Protein AF-A0A8J7MF08-F1 (afdb_monomer_lite)

Structure (mmCIF, N/CA/C/O backbone):
data_AF-A0A8J7MF08-F1
#
_entry.id   AF-A0A8J7MF08-F1
#
loop_
_atom_site.group_PDB
_atom_site.id
_atom_site.type_symbol
_atom_site.label_atom_id
_atom_site.label_alt_id
_atom_site.label_comp_id
_at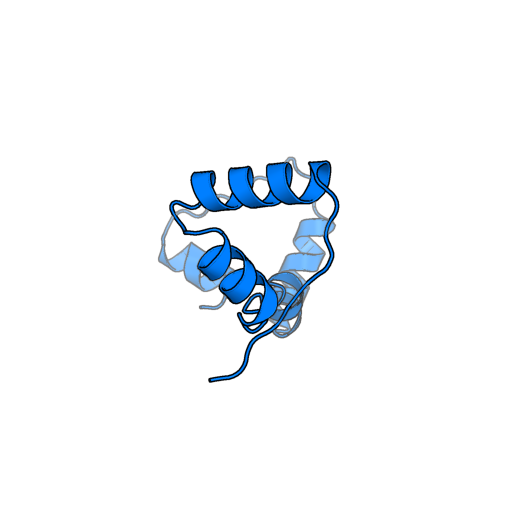om_site.label_asym_id
_atom_site.label_entity_id
_atom_site.label_seq_id
_atom_site.pdbx_PDB_ins_code
_atom_site.Cartn_x
_atom_site.Cartn_y
_atom_site.Cartn_z
_atom_site.occupancy
_atom_site.B_iso_or_equiv
_atom_site.auth_seq_id
_atom_site.auth_comp_id
_atom_site.auth_asym_id
_atom_site.auth_atom_id
_atom_site.pdbx_PDB_model_num
ATOM 1 N N . MET A 1 1 ? 19.149 -22.095 -6.996 1.00 55.34 1 MET A N 1
ATOM 2 C CA . MET A 1 1 ? 18.585 -20.730 -7.079 1.00 55.34 1 MET A CA 1
ATOM 3 C C . MET A 1 1 ? 17.445 -20.753 -8.077 1.00 55.34 1 MET A C 1
ATOM 5 O O . MET A 1 1 ? 17.686 -21.183 -9.199 1.00 55.34 1 MET A O 1
ATOM 9 N N . SER A 1 2 ? 16.224 -20.379 -7.683 1.00 81.69 2 SER A N 1
ATOM 10 C CA . SER A 1 2 ? 15.117 -20.274 -8.640 1.00 81.69 2 SER A CA 1
ATOM 11 C C . SER A 1 2 ? 15.254 -18.976 -9.435 1.00 81.69 2 SER A C 1
ATOM 13 O O . SER A 1 2 ? 15.647 -17.938 -8.903 1.00 81.69 2 SER A O 1
ATOM 15 N N . ARG A 1 3 ? 14.989 -19.048 -10.738 1.00 82.62 3 ARG A N 1
ATOM 16 C CA . ARG A 1 3 ? 14.998 -17.901 -11.644 1.00 82.62 3 ARG A CA 1
ATOM 17 C C . ARG A 1 3 ? 13.594 -17.756 -12.207 1.00 82.62 3 ARG A C 1
ATOM 19 O O . ARG A 1 3 ? 13.131 -18.649 -12.906 1.00 82.62 3 ARG A O 1
ATOM 26 N N . LEU A 1 4 ? 12.952 -16.628 -11.926 1.00 82.19 4 LEU A N 1
ATOM 27 C CA . LEU A 1 4 ? 11.704 -16.225 -12.568 1.00 82.19 4 LEU A CA 1
ATOM 28 C C . LEU A 1 4 ? 12.047 -15.308 -13.747 1.00 82.19 4 LEU A C 1
ATOM 30 O O . LEU A 1 4 ? 12.856 -14.393 -13.600 1.00 82.19 4 LEU A O 1
ATOM 34 N N . SER A 1 5 ? 11.476 -15.572 -14.918 1.00 87.31 5 SER A N 1
ATOM 35 C CA . SER A 1 5 ? 11.535 -14.665 -16.071 1.00 87.31 5 SER A CA 1
ATOM 36 C C . SER A 1 5 ? 10.115 -14.200 -16.361 1.00 87.31 5 SER A C 1
ATOM 38 O O . SER A 1 5 ? 9.205 -15.023 -16.381 1.00 87.31 5 SER A O 1
ATOM 40 N N . ILE A 1 6 ? 9.930 -12.891 -16.511 1.00 85.81 6 ILE A N 1
ATOM 41 C CA . ILE A 1 6 ? 8.625 -12.260 -16.714 1.00 85.81 6 ILE A CA 1
ATOM 42 C C . ILE A 1 6 ? 8.709 -11.489 -18.026 1.00 85.81 6 ILE A C 1
ATOM 44 O O . ILE A 1 6 ? 9.647 -10.714 -18.221 1.00 85.81 6 ILE A O 1
ATOM 48 N N . GLU A 1 7 ? 7.746 -11.711 -18.911 1.00 91.00 7 GLU A N 1
ATOM 49 C CA . GLU A 1 7 ? 7.586 -10.909 -20.119 1.00 91.00 7 GLU A CA 1
ATOM 50 C C . GLU A 1 7 ? 6.798 -9.649 -19.767 1.00 91.00 7 GLU A C 1
ATOM 52 O O . GLU A 1 7 ? 5.672 -9.724 -19.280 1.00 91.00 7 GLU A O 1
ATOM 57 N N . ILE A 1 8 ? 7.421 -8.491 -19.970 1.00 90.19 8 ILE A N 1
ATOM 58 C CA . ILE A 1 8 ? 6.808 -7.181 -19.753 1.00 90.19 8 ILE A CA 1
ATOM 59 C C . ILE A 1 8 ? 7.133 -6.281 -20.934 1.00 90.19 8 ILE A C 1
ATOM 61 O O . ILE A 1 8 ? 8.222 -6.364 -21.509 1.00 90.19 8 ILE A O 1
ATOM 65 N N . ASP A 1 9 ? 6.196 -5.406 -21.275 1.00 94.94 9 ASP A N 1
ATOM 66 C CA . ASP A 1 9 ? 6.403 -4.436 -22.341 1.00 94.94 9 ASP A CA 1
ATOM 67 C C . ASP A 1 9 ? 7.404 -3.334 -21.930 1.00 94.94 9 ASP A C 1
ATOM 69 O O . ASP A 1 9 ? 7.649 -3.074 -20.745 1.00 94.94 9 ASP A O 1
ATOM 73 N N . ALA A 1 10 ? 7.992 -2.654 -22.915 1.00 92.81 10 ALA A N 1
ATOM 74 C CA . ALA A 1 10 ? 8.968 -1.589 -22.708 1.00 92.81 10 ALA A CA 1
ATOM 75 C C . ALA A 1 10 ? 8.398 -0.397 -21.919 1.00 92.81 10 ALA A C 1
ATOM 77 O O . ALA A 1 10 ? 9.140 0.285 -21.199 1.00 92.81 10 ALA A O 1
ATOM 78 N N . GLU A 1 11 ? 7.101 -0.110 -22.040 1.00 93.94 11 GLU A N 1
ATOM 79 C CA . GLU A 1 11 ? 6.452 0.917 -21.225 1.00 93.94 11 GLU A CA 1
ATOM 80 C C . GLU A 1 11 ? 6.324 0.476 -19.761 1.00 93.94 11 GLU A C 1
ATOM 82 O O . GLU A 1 11 ? 6.753 1.196 -18.856 1.00 93.94 11 GLU A O 1
ATOM 87 N N . GLN A 1 12 ? 5.848 -0.747 -19.531 1.00 91.06 12 GLN A N 1
ATOM 88 C CA . GLN A 1 12 ? 5.701 -1.326 -18.193 1.00 91.06 12 GLN A CA 1
ATOM 89 C C . GLN A 1 12 ? 7.049 -1.433 -17.473 1.00 91.06 12 GLN A C 1
ATOM 91 O O . GLN A 1 12 ? 7.170 -1.054 -16.307 1.00 91.06 12 GLN A O 1
ATOM 96 N N . HIS A 1 13 ? 8.099 -1.860 -18.179 1.00 93.00 13 HIS A N 1
ATOM 97 C CA . HIS A 1 13 ? 9.457 -1.895 -17.642 1.00 93.00 13 HIS A CA 1
ATOM 98 C C . HIS A 1 13 ? 9.919 -0.509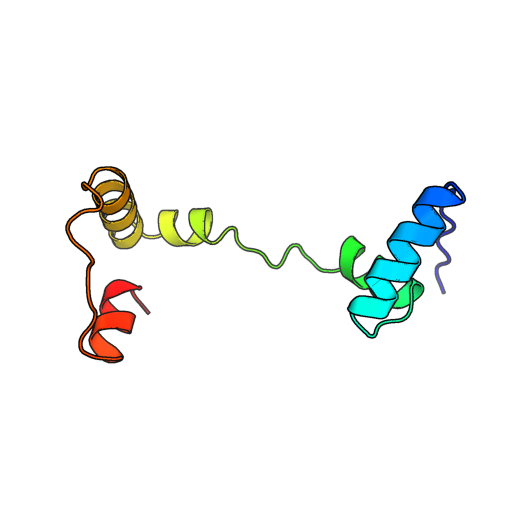 -17.167 1.00 93.00 13 HIS A C 1
ATOM 100 O O . HIS A 1 13 ? 10.511 -0.388 -16.092 1.00 93.00 13 HIS A O 1
ATOM 106 N N . ARG A 1 14 ? 9.629 0.557 -17.930 1.00 93.81 14 ARG A N 1
ATOM 107 C CA . ARG A 1 14 ? 9.962 1.936 -17.531 1.00 93.81 14 ARG A CA 1
ATOM 108 C C . ARG A 1 14 ? 9.203 2.362 -16.282 1.00 93.81 14 ARG A C 1
ATOM 110 O O . ARG A 1 14 ? 9.830 2.874 -15.359 1.00 93.81 14 ARG A O 1
ATOM 117 N N . GLN A 1 15 ? 7.897 2.120 -16.227 1.00 93.81 15 GLN A N 1
ATOM 118 C CA . GLN A 1 15 ? 7.071 2.476 -15.072 1.00 93.81 15 GLN A CA 1
ATOM 119 C C . GLN A 1 15 ? 7.555 1.771 -13.796 1.00 93.81 15 GLN A C 1
ATOM 121 O O . GLN A 1 15 ? 7.820 2.429 -12.790 1.00 93.81 15 GLN A O 1
ATOM 126 N N . ILE A 1 16 ? 7.766 0.452 -13.855 1.00 91.81 16 ILE A N 1
ATOM 127 C CA . ILE A 1 16 ? 8.233 -0.341 -12.708 1.00 91.81 16 ILE A CA 1
ATOM 128 C C . ILE A 1 16 ? 9.615 0.130 -12.250 1.00 91.81 16 ILE A C 1
ATOM 130 O O . ILE A 1 16 ? 9.850 0.289 -11.053 1.00 91.81 16 ILE A O 1
ATOM 134 N N . LYS A 1 17 ? 10.531 0.402 -13.186 1.00 93.75 17 LYS A N 1
ATOM 135 C CA . LYS A 1 17 ? 11.872 0.896 -12.857 1.00 93.75 17 LYS A CA 1
ATOM 136 C C . LYS A 1 17 ? 11.827 2.249 -12.147 1.00 93.75 17 LYS A C 1
ATOM 138 O O . LYS A 1 17 ? 12.574 2.459 -11.191 1.00 93.75 17 LYS A O 1
ATOM 143 N N . THR A 1 18 ? 10.954 3.149 -12.584 1.00 94.44 18 THR A N 1
ATOM 144 C CA . THR A 1 18 ? 10.760 4.453 -11.942 1.00 94.44 18 THR A CA 1
ATOM 145 C C . THR A 1 18 ? 10.228 4.292 -10.520 1.00 94.44 18 THR A C 1
ATOM 147 O O . THR A 1 18 ? 10.793 4.865 -9.593 1.00 94.44 18 THR A O 1
ATOM 150 N N . LEU A 1 19 ? 9.211 3.447 -10.322 1.00 93.00 19 LEU A N 1
ATOM 151 C CA . LEU A 1 19 ? 8.658 3.163 -8.994 1.00 93.00 19 LEU A CA 1
ATOM 152 C C . LEU A 1 19 ? 9.695 2.543 -8.050 1.00 93.00 19 LEU A C 1
ATOM 154 O O . LEU A 1 19 ? 9.806 2.962 -6.900 1.00 93.0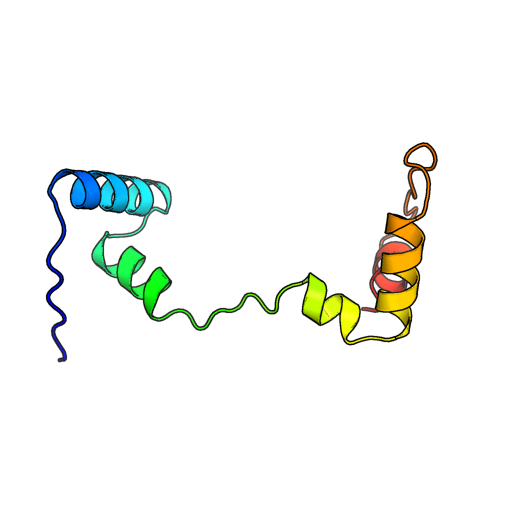0 19 LEU A O 1
ATOM 158 N N . ALA A 1 20 ? 10.497 1.598 -8.544 1.00 92.38 20 ALA A N 1
ATOM 159 C CA . ALA A 1 20 ? 11.586 1.004 -7.774 1.00 92.38 20 ALA A CA 1
ATOM 160 C C . ALA A 1 20 ? 12.625 2.057 -7.356 1.00 92.38 20 ALA A C 1
ATOM 162 O O . ALA A 1 20 ? 13.049 2.089 -6.202 1.00 92.38 20 ALA A O 1
ATOM 163 N N . THR A 1 21 ? 12.967 2.967 -8.274 1.00 93.06 21 THR A N 1
ATOM 164 C CA . THR A 1 21 ? 13.907 4.067 -8.011 1.00 93.06 21 THR A CA 1
ATOM 165 C C . THR A 1 21 ? 13.368 5.017 -6.943 1.00 93.06 21 THR A C 1
ATOM 167 O O . THR A 1 21 ? 14.109 5.389 -6.038 1.00 93.06 21 THR A O 1
ATOM 170 N N . PHE A 1 22 ? 12.079 5.369 -6.992 1.00 92.88 22 PHE A N 1
ATOM 171 C CA . PHE A 1 22 ? 11.448 6.199 -5.960 1.00 92.88 22 PHE A CA 1
ATOM 172 C C . PHE A 1 22 ? 11.416 5.529 -4.588 1.00 92.88 22 PHE A C 1
ATOM 174 O O . PHE A 1 22 ? 11.571 6.206 -3.578 1.00 92.88 22 PHE A O 1
ATOM 181 N N . ALA A 1 23 ? 11.272 4.206 -4.545 1.00 87.62 23 ALA A N 1
ATOM 182 C CA . ALA A 1 23 ? 11.371 3.439 -3.310 1.00 87.62 23 ALA A CA 1
ATOM 183 C C . ALA A 1 23 ? 12.822 3.268 -2.810 1.00 87.62 23 ALA A C 1
ATOM 185 O O . ALA A 1 23 ? 13.029 2.658 -1.763 1.00 87.62 23 ALA A O 1
ATOM 186 N N . GLY A 1 24 ? 13.831 3.756 -3.547 1.00 92.44 24 GLY A N 1
ATOM 187 C CA . GLY A 1 24 ? 15.248 3.567 -3.218 1.00 92.44 24 GLY A CA 1
ATOM 188 C C . GLY A 1 24 ? 15.724 2.116 -3.358 1.00 92.44 24 GLY A C 1
ATOM 189 O O . GLY A 1 24 ? 16.743 1.743 -2.783 1.00 92.44 24 GLY A O 1
ATOM 190 N N . MET A 1 25 ? 14.987 1.284 -4.099 1.00 91.06 25 MET A N 1
ATOM 191 C CA . MET A 1 25 ? 15.236 -0.150 -4.244 1.00 91.06 25 MET A CA 1
ATOM 192 C C . MET A 1 25 ? 15.651 -0.498 -5.672 1.00 91.06 25 MET A C 1
ATOM 194 O O . MET A 1 25 ? 15.315 0.189 -6.639 1.00 91.06 25 MET A O 1
ATOM 198 N N . THR A 1 26 ? 16.356 -1.619 -5.839 1.00 92.25 26 THR A N 1
ATOM 199 C CA . THR A 1 26 ? 16.569 -2.157 -7.185 1.00 92.25 26 THR A CA 1
ATOM 200 C C . THR A 1 26 ? 15.252 -2.695 -7.739 1.00 92.25 26 THR A C 1
ATOM 202 O O . THR A 1 26 ? 14.393 -3.161 -6.994 1.00 92.25 26 THR A O 1
ATOM 205 N N . MET A 1 27 ? 15.090 -2.686 -9.064 1.00 89.31 27 MET A N 1
ATOM 206 C CA . MET A 1 27 ? 13.882 -3.219 -9.707 1.00 89.31 27 MET A CA 1
ATOM 207 C C . MET A 1 27 ? 13.603 -4.680 -9.319 1.00 89.31 27 MET A C 1
ATOM 209 O O . MET A 1 27 ? 12.450 -5.055 -9.133 1.00 89.31 27 MET A O 1
ATOM 213 N N . LYS A 1 28 ? 14.656 -5.490 -9.144 1.00 89.81 28 LYS A N 1
ATOM 214 C CA . LYS A 1 28 ? 14.542 -6.877 -8.679 1.00 89.81 28 LYS A CA 1
ATOM 215 C C . LYS A 1 28 ? 13.945 -6.932 -7.273 1.00 89.81 28 LYS A C 1
ATOM 217 O O . LYS A 1 28 ? 12.988 -7.665 -7.051 1.00 89.81 28 LYS A O 1
ATOM 222 N N . ASP A 1 29 ? 14.496 -6.152 -6.348 1.00 87.88 29 ASP A N 1
ATOM 223 C CA . ASP A 1 29 ? 14.064 -6.163 -4.948 1.00 87.88 29 ASP A CA 1
ATOM 224 C C . ASP A 1 29 ? 12.666 -5.555 -4.792 1.00 87.88 29 ASP A C 1
ATOM 226 O O . ASP A 1 29 ? 11.876 -6.041 -3.992 1.00 87.88 29 ASP A O 1
ATOM 230 N N . PHE A 1 30 ? 12.325 -4.561 -5.615 1.00 89.50 30 PHE A N 1
ATOM 231 C CA . PHE A 1 30 ? 10.989 -3.975 -5.678 1.00 89.50 30 PHE A CA 1
ATOM 232 C C . PHE A 1 30 ? 9.935 -4.968 -6.184 1.00 89.50 30 PHE A C 1
ATOM 234 O O . PHE A 1 30 ? 8.851 -5.060 -5.618 1.00 89.50 30 PHE A O 1
ATOM 241 N N . ILE A 1 31 ? 10.234 -5.735 -7.238 1.00 88.88 31 ILE A N 1
ATOM 242 C CA . ILE A 1 31 ? 9.307 -6.767 -7.723 1.00 88.88 31 ILE A CA 1
ATOM 243 C C . ILE A 1 31 ? 9.143 -7.846 -6.655 1.00 88.88 31 ILE A C 1
ATOM 245 O O . ILE A 1 31 ? 8.017 -8.181 -6.308 1.00 88.88 31 ILE A O 1
ATOM 249 N N . LEU A 1 32 ? 10.248 -8.337 -6.086 1.00 87.44 32 LEU A N 1
ATOM 250 C CA . LEU A 1 32 ? 10.205 -9.358 -5.041 1.00 87.44 32 LEU A CA 1
ATOM 251 C C . LEU A 1 32 ? 9.433 -8.879 -3.809 1.00 87.44 32 LEU A C 1
ATOM 253 O O . LEU A 1 32 ? 8.625 -9.640 -3.292 1.00 87.44 32 LEU A O 1
ATOM 257 N N . SER A 1 33 ? 9.612 -7.634 -3.363 1.00 84.25 33 SER A N 1
ATOM 258 C CA . SER A 1 33 ? 8.859 -7.098 -2.225 1.00 84.25 33 SER A CA 1
ATOM 259 C C . SER A 1 33 ? 7.373 -6.951 -2.532 1.00 84.25 33 SER A C 1
ATOM 261 O O . SER A 1 33 ? 6.554 -7.178 -1.656 1.00 84.25 33 SER A O 1
ATOM 263 N N . ARG A 1 34 ? 6.986 -6.643 -3.773 1.00 83.56 34 ARG A N 1
ATOM 264 C CA . ARG A 1 34 ? 5.570 -6.573 -4.162 1.00 83.56 34 ARG A CA 1
ATOM 265 C C . ARG A 1 34 ? 4.921 -7.942 -4.351 1.00 83.56 34 ARG A C 1
ATOM 267 O O . ARG A 1 34 ? 3.733 -8.067 -4.086 1.00 83.56 34 ARG A O 1
ATOM 274 N N . THR A 1 35 ? 5.665 -8.948 -4.813 1.00 82.44 35 THR A N 1
ATOM 275 C CA . THR A 1 35 ? 5.117 -10.284 -5.114 1.00 82.44 35 THR A CA 1
ATOM 276 C C . THR A 1 35 ? 5.255 -11.284 -3.971 1.00 82.44 35 THR A C 1
ATOM 278 O O . THR A 1 35 ? 4.483 -12.233 -3.909 1.00 82.44 35 THR A O 1
ATOM 281 N N . LEU A 1 36 ? 6.276 -11.130 -3.122 1.00 75.62 36 LEU A N 1
ATOM 282 C CA . LEU A 1 36 ? 6.599 -12.054 -2.029 1.00 75.62 36 LEU A CA 1
ATOM 283 C C . LEU A 1 36 ? 6.374 -11.455 -0.647 1.00 75.62 36 LEU A C 1
ATOM 285 O O . LEU A 1 36 ? 6.436 -12.214 0.320 1.00 75.62 36 LEU A O 1
ATOM 289 N N . ALA A 1 37 ? 6.131 -10.142 -0.514 1.00 64.88 37 ALA A N 1
ATOM 290 C CA . ALA A 1 37 ? 5.575 -9.686 0.748 1.00 64.88 37 ALA A CA 1
ATOM 291 C C . ALA A 1 37 ? 4.257 -10.445 0.937 1.00 64.88 37 ALA A C 1
ATOM 293 O O . ALA A 1 37 ? 3.408 -10.395 0.037 1.00 64.88 37 ALA A O 1
ATOM 294 N N . PRO A 1 38 ? 4.060 -11.150 2.069 1.00 54.91 38 PRO A N 1
ATOM 295 C CA . PRO A 1 38 ? 2.699 -11.465 2.460 1.00 54.91 38 PRO A CA 1
ATOM 296 C C . PRO A 1 38 ? 1.954 -10.133 2.439 1.00 54.91 38 PRO A C 1
ATOM 298 O O . PRO A 1 38 ? 2.548 -9.105 2.771 1.00 54.91 38 PRO A O 1
ATOM 301 N N . SER A 1 39 ? 0.704 -10.122 1.995 1.00 55.44 39 SER A N 1
ATOM 302 C CA . SER A 1 39 ? -0.173 -8.970 2.161 1.00 55.44 39 SER A CA 1
ATOM 303 C C . SER A 1 39 ? -0.239 -8.642 3.655 1.00 55.44 39 SER A C 1
ATOM 305 O O . SER A 1 39 ? -1.114 -9.107 4.370 1.00 55.44 39 SER A O 1
ATOM 307 N N . SER A 1 40 ? 0.730 -7.884 4.158 1.00 54.44 40 SER A N 1
ATOM 308 C CA . SER A 1 40 ? 0.803 -7.415 5.534 1.00 54.44 40 SER A CA 1
ATOM 309 C C . SER A 1 40 ? -0.016 -6.139 5.686 1.00 54.44 40 SER A C 1
ATOM 311 O O . SER A 1 40 ? 0.294 -5.293 6.515 1.00 54.44 40 SER A O 1
ATOM 313 N N . GLY A 1 41 ? -1.019 -5.970 4.831 1.00 53.00 41 GLY A N 1
ATOM 314 C CA . GLY A 1 41 ? -2.205 -5.236 5.190 1.00 53.00 41 GLY A CA 1
ATOM 315 C C . GLY A 1 41 ? -3.195 -6.295 5.618 1.00 53.00 41 GLY A C 1
ATOM 316 O O . GLY A 1 41 ? -3.879 -6.861 4.771 1.00 53.00 41 GLY A O 1
ATOM 317 N N . VAL A 1 42 ? -3.261 -6.568 6.920 1.00 56.25 42 VAL A N 1
ATOM 318 C CA . VAL A 1 42 ? -4.594 -6.767 7.484 1.00 56.25 42 VAL A CA 1
ATOM 319 C C . VAL A 1 42 ? -5.345 -5.517 7.032 1.00 56.25 42 VAL A C 1
ATOM 321 O O . VAL A 1 42 ? -4.835 -4.411 7.232 1.00 56.25 42 VAL A O 1
ATOM 324 N N . ASP A 1 43 ? -6.417 -5.673 6.257 1.00 65.06 43 ASP A N 1
ATOM 325 C CA . ASP A 1 43 ? -7.228 -4.519 5.893 1.00 65.06 43 ASP A CA 1
ATOM 326 C C . ASP A 1 43 ? -7.607 -3.863 7.219 1.00 65.06 43 ASP A C 1
ATOM 328 O O . ASP A 1 43 ? -8.243 -4.490 8.063 1.00 65.06 43 ASP A O 1
ATOM 332 N N . THR A 1 44 ? -7.135 -2.639 7.452 1.00 64.88 44 THR A N 1
ATOM 333 C CA . THR A 1 44 ? -7.376 -1.930 8.710 1.00 64.88 44 THR A CA 1
ATOM 334 C C . THR A 1 44 ? -8.875 -1.824 8.975 1.00 64.88 44 THR A C 1
ATOM 336 O O . THR A 1 44 ? -9.299 -1.807 10.124 1.00 64.88 44 THR A O 1
ATOM 339 N N . THR A 1 45 ? -9.695 -1.842 7.922 1.00 64.50 45 THR A N 1
ATOM 340 C CA . THR A 1 45 ? -11.150 -1.960 8.013 1.00 64.50 45 THR A CA 1
ATOM 341 C C . THR A 1 45 ? -11.577 -3.326 8.547 1.00 64.50 45 THR A C 1
ATOM 343 O O . THR A 1 45 ? -12.391 -3.385 9.463 1.00 64.50 45 THR A O 1
ATOM 346 N N . GLU A 1 46 ? -11.037 -4.429 8.023 1.00 68.75 46 GLU A N 1
ATOM 347 C CA . GLU A 1 46 ? -11.321 -5.783 8.523 1.00 68.75 46 GLU A CA 1
ATOM 348 C C . GLU A 1 46 ? -10.850 -5.970 9.973 1.00 68.75 46 GLU A C 1
ATOM 350 O O . GLU A 1 46 ? -11.560 -6.580 10.773 1.00 68.75 46 GLU A O 1
ATOM 355 N N . GLU A 1 47 ? -9.704 -5.394 10.342 1.00 70.19 47 GLU A N 1
ATOM 356 C CA . GLU A 1 47 ? -9.175 -5.411 11.709 1.00 70.19 47 GLU A CA 1
ATOM 357 C C . GLU A 1 47 ? -10.084 -4.637 12.671 1.00 70.19 47 GLU A C 1
ATOM 359 O O . GLU A 1 47 ? -10.506 -5.174 13.697 1.00 70.19 47 GLU A O 1
ATOM 364 N N . LEU A 1 48 ? -10.483 -3.414 12.311 1.00 66.69 48 LEU A N 1
ATOM 365 C CA . LEU A 1 48 ? -11.406 -2.604 13.112 1.00 66.69 48 LEU A CA 1
ATOM 366 C C . LEU A 1 48 ? -12.807 -3.230 13.200 1.00 66.69 48 LEU A C 1
ATOM 368 O O . LEU A 1 48 ? -13.466 -3.120 14.232 1.00 66.69 48 LEU A O 1
ATOM 372 N N . LEU A 1 49 ? -13.261 -3.930 12.157 1.00 71.44 49 LEU A N 1
ATOM 373 C CA . LEU A 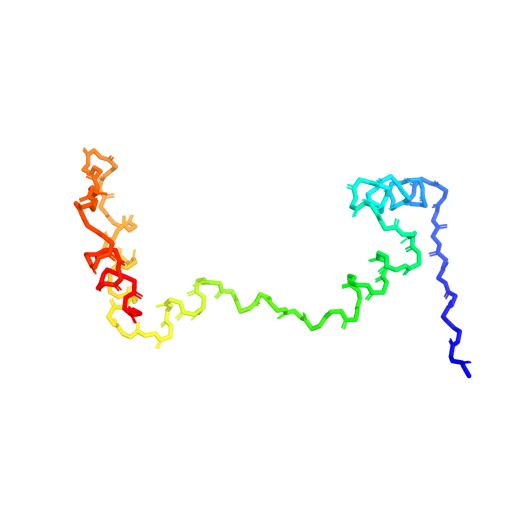1 49 ? -14.540 -4.648 12.154 1.00 71.44 49 LEU A CA 1
ATOM 374 C C . LEU A 1 49 ? -14.506 -5.967 12.939 1.00 71.44 49 LEU A C 1
ATOM 376 O O . LEU A 1 49 ? -15.575 -6.492 13.271 1.00 71.44 49 LEU A O 1
ATOM 380 N N . SER A 1 50 ? -13.318 -6.507 13.227 1.00 78.00 50 SER A N 1
ATOM 381 C CA . SER A 1 50 ? -13.156 -7.753 13.983 1.00 78.00 50 SER A CA 1
ATOM 382 C C . SER A 1 50 ? -13.501 -7.591 15.470 1.00 78.00 50 SER A C 1
ATOM 384 O O . SER A 1 50 ? -14.005 -8.534 16.085 1.00 78.00 50 SER A O 1
ATOM 386 N N . HIS A 1 51 ? -13.321 -6.387 16.030 1.00 79.88 51 HIS A N 1
ATOM 387 C CA . HIS A 1 51 ? -13.702 -6.063 17.404 1.00 79.88 51 HIS A CA 1
ATOM 388 C C . HIS A 1 51 ? -15.115 -5.447 17.464 1.00 79.88 51 HIS A C 1
ATOM 390 O O . HIS A 1 51 ? -15.390 -4.466 16.770 1.00 79.88 51 HIS A O 1
ATOM 396 N N . PRO A 1 52 ? -16.028 -5.965 18.310 1.00 76.31 52 PRO A N 1
ATOM 397 C CA . PRO A 1 52 ? -17.410 -5.483 18.373 1.00 76.31 52 PRO A CA 1
ATOM 398 C C . PRO A 1 52 ? -17.537 -4.008 18.786 1.00 76.31 52 PRO A C 1
ATOM 400 O O . PRO A 1 52 ? -18.419 -3.324 18.270 1.00 76.31 52 PRO A O 1
ATOM 403 N N . GLU A 1 53 ? -16.656 -3.507 19.656 1.00 78.75 53 GLU A N 1
ATOM 404 C CA . GLU A 1 53 ? -16.647 -2.100 20.091 1.00 78.75 53 GLU A CA 1
ATOM 405 C C . GLU A 1 53 ? -16.182 -1.160 18.968 1.00 78.75 53 GLU A C 1
ATOM 407 O O . GLU A 1 53 ? -16.864 -0.187 18.643 1.00 78.75 53 GLU A O 1
ATOM 412 N N . ASN A 1 54 ? -15.081 -1.504 18.294 1.00 73.00 54 ASN A N 1
ATOM 413 C CA . ASN A 1 54 ? -14.540 -0.730 17.173 1.00 73.00 54 ASN A CA 1
ATOM 414 C C . ASN A 1 54 ? -15.501 -0.708 15.978 1.00 73.00 54 ASN A C 1
ATOM 416 O O . ASN A 1 54 ? -15.691 0.332 15.349 1.00 73.00 54 ASN A O 1
ATOM 420 N N . LYS A 1 55 ? -16.197 -1.819 15.718 1.00 77.88 55 LYS A N 1
ATOM 421 C CA . LYS A 1 55 ? -17.245 -1.894 14.697 1.00 77.88 55 LYS A CA 1
ATOM 422 C C . LYS A 1 55 ? -18.411 -0.945 14.974 1.00 77.88 55 LYS A C 1
ATOM 424 O O . LYS A 1 55 ? -18.889 -0.298 14.044 1.00 77.88 55 LYS A O 1
ATOM 429 N N . GLN A 1 56 ? -18.889 -0.878 16.218 1.00 79.25 56 GLN A N 1
ATOM 430 C CA . GLN A 1 56 ? -19.975 0.034 16.591 1.00 79.25 56 GLN A CA 1
ATOM 431 C C . GLN A 1 56 ? -19.552 1.494 16.405 1.00 79.25 56 GLN A C 1
ATOM 433 O O . GLN A 1 56 ? -20.257 2.239 15.729 1.00 79.25 56 GLN A O 1
ATOM 438 N N . ARG A 1 57 ? -18.361 1.858 16.896 1.00 72.94 57 ARG A N 1
ATOM 439 C CA . ARG A 1 57 ? -17.792 3.209 16.756 1.00 72.94 57 ARG A CA 1
ATOM 440 C C . ARG A 1 57 ? -17.599 3.619 15.295 1.00 72.94 57 ARG A C 1
ATOM 442 O O . ARG A 1 57 ? -17.941 4.734 14.912 1.00 72.94 57 ARG A O 1
ATOM 449 N N . LEU A 1 58 ? -17.086 2.715 14.458 1.00 73.00 58 LEU A N 1
ATOM 450 C CA . LEU A 1 58 ? -16.859 2.989 13.038 1.00 73.00 58 LEU A CA 1
ATOM 451 C C . LEU A 1 58 ? -18.185 3.221 12.305 1.00 73.00 58 LEU A C 1
ATOM 453 O O . LEU A 1 58 ? -18.309 4.193 11.564 1.00 73.00 58 LEU A O 1
ATOM 457 N N . LEU A 1 59 ? -19.203 2.394 12.558 1.00 79.31 59 LEU A N 1
ATOM 458 C CA . LEU A 1 59 ? -20.536 2.593 11.982 1.00 79.31 59 LEU A CA 1
ATOM 459 C C . LEU A 1 59 ? -21.181 3.907 12.442 1.00 79.31 59 LEU A C 1
ATOM 461 O O . LEU A 1 59 ? -21.762 4.610 11.618 1.00 79.31 59 LEU A O 1
ATOM 465 N N . GLU A 1 60 ? -21.035 4.257 13.720 1.00 79.44 60 GLU A N 1
ATOM 466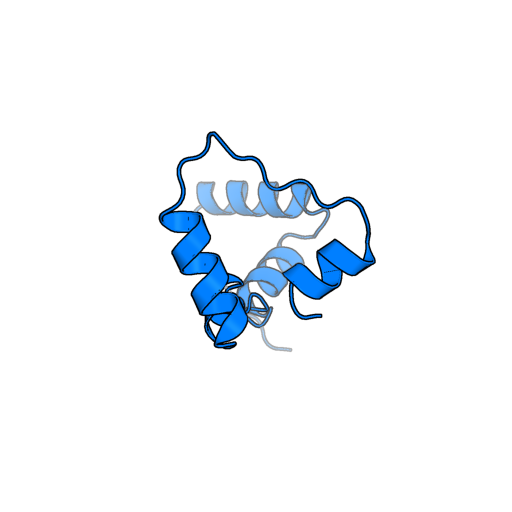 C CA . GLU A 1 60 ? -21.523 5.519 14.278 1.00 79.44 60 GLU A CA 1
ATOM 467 C C . GLU A 1 60 ? -20.846 6.722 13.607 1.00 79.44 60 GLU A C 1
ATOM 469 O O . GLU A 1 60 ? -21.537 7.612 13.113 1.00 79.44 60 GLU A O 1
ATOM 474 N N . SER A 1 61 ? -19.518 6.691 13.456 1.00 70.31 61 SER A N 1
ATOM 475 C CA . SER A 1 61 ? -18.751 7.752 12.786 1.00 70.31 61 SER A CA 1
ATOM 476 C C . SER A 1 61 ? -19.101 7.934 11.305 1.00 70.31 61 SER A C 1
ATOM 478 O O . SER A 1 61 ? -19.129 9.059 10.819 1.00 70.31 61 SER A O 1
ATOM 480 N N . VAL A 1 62 ? -19.419 6.852 10.585 1.00 76.00 62 VAL A N 1
ATOM 481 C CA . VAL A 1 62 ? -19.850 6.919 9.176 1.00 76.00 62 VAL A CA 1
ATOM 482 C C . VAL A 1 62 ? -21.247 7.533 9.055 1.00 76.00 62 VAL A C 1
ATOM 484 O O . VAL A 1 62 ? -21.555 8.175 8.053 1.00 76.00 62 VAL A O 1
ATOM 487 N N . SER A 1 63 ? -22.098 7.330 10.062 1.00 76.62 63 SER A N 1
ATOM 488 C CA . SER A 1 63 ? -23.442 7.912 10.121 1.00 76.62 63 SER A CA 1
ATOM 489 C C . SER A 1 63 ? -23.491 9.330 10.703 1.00 76.62 63 SER A C 1
ATOM 491 O O . SER A 1 63 ? -24.506 10.008 10.539 1.00 76.62 63 SER A O 1
ATOM 493 N N . ALA A 1 64 ? -22.424 9.778 11.368 1.00 70.50 64 ALA A N 1
ATOM 494 C CA . ALA A 1 64 ? -22.333 11.101 11.968 1.00 70.50 64 ALA A CA 1
ATOM 495 C C . ALA A 1 64 ? -22.026 12.181 10.915 1.00 70.50 64 ALA A C 1
ATOM 497 O O . ALA A 1 64 ? -21.252 11.978 9.978 1.00 70.50 64 ALA A O 1
ATOM 498 N N . SER A 1 65 ? -22.640 13.355 11.072 1.00 62.97 65 SER A N 1
ATOM 499 C CA . SER A 1 65 ? -22.369 14.514 10.217 1.00 62.97 65 SER A CA 1
ATOM 500 C C . SER A 1 65 ? -20.957 15.065 10.483 1.00 62.97 65 SER A C 1
ATOM 502 O O . SER A 1 65 ? -20.548 15.142 11.639 1.00 62.97 65 SER A O 1
ATOM 504 N N . PRO A 1 66 ? -20.221 15.517 9.451 1.00 61.91 66 PRO A N 1
ATOM 505 C CA . PRO A 1 66 ? -18.814 15.924 9.560 1.00 61.91 66 PRO A CA 1
ATOM 506 C C . PRO A 1 66 ? -18.559 17.222 10.348 1.00 61.91 66 PRO A C 1
ATOM 508 O O . PRO A 1 66 ? -17.40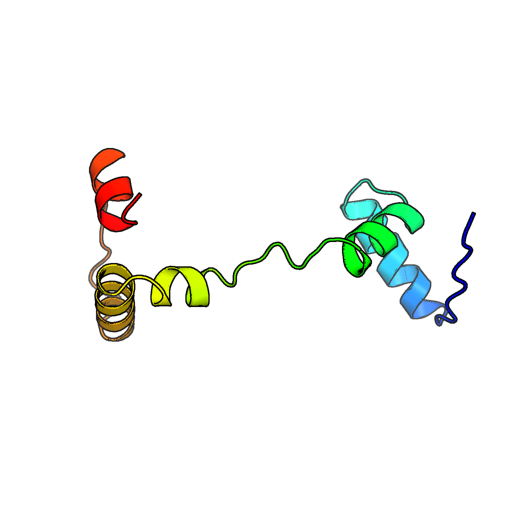8 17.635 10.462 1.00 61.91 66 PRO A O 1
ATOM 511 N N . ASP A 1 67 ? -19.601 17.867 10.879 1.00 60.31 67 ASP A N 1
ATOM 512 C CA . ASP A 1 67 ? -19.492 19.141 11.599 1.00 60.31 67 ASP A CA 1
ATOM 513 C C . ASP A 1 67 ? -18.958 18.983 13.039 1.00 60.31 67 ASP A C 1
ATOM 515 O O . ASP A 1 67 ? -18.530 19.965 13.646 1.00 60.31 67 ASP A O 1
ATOM 519 N N . GLU A 1 68 ? -18.917 17.760 13.579 1.00 60.00 68 GLU A N 1
ATOM 520 C CA . GLU A 1 68 ? -18.324 17.452 14.887 1.00 60.00 68 GLU A CA 1
ATOM 521 C C . GLU A 1 68 ? -16.981 16.728 14.710 1.00 60.00 68 GLU A C 1
ATOM 523 O O . GLU A 1 68 ? -16.897 15.505 14.600 1.00 60.00 68 GLU A O 1
ATOM 528 N N . HIS A 1 69 ? -15.887 17.491 14.674 1.00 61.38 69 HIS A N 1
ATOM 529 C CA . HIS A 1 69 ? -14.548 16.915 14.771 1.00 61.38 69 HIS A CA 1
ATOM 530 C C . HIS A 1 69 ? -14.314 16.382 16.189 1.00 61.38 69 HIS A C 1
ATOM 532 O O . HIS A 1 69 ? -14.263 17.155 17.146 1.00 61.38 69 HIS A O 1
ATOM 538 N N . VAL A 1 70 ? -14.118 15.069 16.322 1.00 66.00 70 VAL A N 1
ATOM 539 C CA . VAL A 1 70 ? -13.679 14.458 17.583 1.00 66.00 70 VAL A CA 1
ATOM 540 C C . VAL A 1 70 ? -12.203 14.803 17.790 1.00 66.00 70 VAL A C 1
ATOM 542 O O . VAL A 1 70 ? -11.334 14.344 17.047 1.00 66.00 70 VAL A O 1
ATOM 545 N N . VAL A 1 71 ? -11.924 15.659 18.773 1.00 69.62 71 VAL A N 1
ATOM 546 C CA . VAL A 1 71 ? -10.563 16.007 19.198 1.00 69.62 71 VAL A CA 1
ATOM 547 C C . VAL A 1 71 ? -10.200 15.131 20.390 1.00 69.62 71 VAL A C 1
ATOM 549 O O . VAL A 1 71 ? -10.936 15.091 21.371 1.00 69.62 71 VAL A O 1
ATOM 552 N N . PHE A 1 72 ? -9.061 14.445 20.311 1.00 77.38 72 PHE A N 1
ATOM 553 C CA . PHE A 1 72 ? -8.503 13.697 21.437 1.00 77.38 72 PHE A CA 1
ATOM 554 C C . PHE A 1 72 ? -7.567 14.609 22.231 1.00 77.38 72 PHE A C 1
ATOM 556 O O . PHE A 1 72 ? -6.654 15.209 21.659 1.00 77.38 72 PHE A O 1
ATOM 563 N N . GLU A 1 73 ? -7.794 14.726 23.538 1.00 80.56 73 GLU A N 1
ATOM 564 C CA . GLU A 1 73 ? -7.013 15.613 24.409 1.00 80.56 73 GLU A CA 1
ATOM 565 C C . GLU A 1 73 ? -5.718 14.955 24.908 1.00 80.56 73 GLU A C 1
ATOM 567 O O . GLU A 1 73 ? -4.773 15.648 25.294 1.00 80.56 73 GLU A O 1
ATOM 572 N N . SER A 1 74 ? -5.638 13.621 24.869 1.00 85.44 74 SER A N 1
ATOM 573 C CA . SER A 1 74 ? -4.498 12.865 25.382 1.00 85.44 74 SER A CA 1
ATOM 574 C C . SER A 1 74 ? -4.137 11.642 24.530 1.00 85.44 74 SER A C 1
ATOM 576 O O . SER A 1 74 ? -4.927 11.139 23.730 1.00 85.44 74 SER A O 1
ATOM 578 N N . LEU A 1 75 ? -2.903 11.151 24.703 1.00 80.69 75 LEU A N 1
ATOM 579 C CA . LEU A 1 75 ? -2.458 9.894 24.087 1.00 80.69 75 LEU A CA 1
ATOM 580 C C . LEU A 1 75 ? -3.200 8.680 24.651 1.00 80.69 75 LEU A C 1
ATOM 582 O O . LEU A 1 75 ? -3.326 7.682 23.947 1.00 80.69 75 LEU A O 1
ATOM 586 N N . ASP A 1 76 ? -3.659 8.764 25.897 1.00 80.81 76 ASP A N 1
ATOM 587 C CA . ASP A 1 76 ? -4.415 7.692 26.535 1.00 80.81 76 ASP A CA 1
ATOM 588 C C . ASP A 1 76 ? -5.864 7.679 26.021 1.00 80.81 76 ASP A C 1
ATOM 590 O O . ASP A 1 76 ? -6.341 6.616 25.647 1.00 80.81 76 ASP A O 1
ATOM 594 N N . ASP A 1 77 ? -6.499 8.842 25.806 1.00 74.75 77 ASP A N 1
ATOM 595 C CA . ASP A 1 77 ? -7.797 8.920 25.108 1.00 74.75 77 ASP A CA 1
ATOM 596 C C . ASP A 1 77 ? -7.727 8.338 23.697 1.00 74.75 77 ASP A C 1
ATOM 598 O O . ASP A 1 77 ? -8.647 7.659 23.248 1.00 74.75 77 ASP A O 1
ATOM 602 N N . LEU A 1 78 ? -6.635 8.608 22.975 1.00 75.88 78 LEU A N 1
ATOM 603 C CA . LEU A 1 78 ? -6.441 8.069 21.633 1.00 75.88 78 LEU A CA 1
ATOM 604 C C . LEU A 1 78 ? -6.325 6.538 21.665 1.00 75.88 78 LEU A C 1
ATOM 606 O O . LEU A 1 78 ? -6.877 5.859 20.802 1.00 75.88 78 LEU A O 1
ATOM 610 N N . LYS A 1 79 ? -5.614 5.992 22.653 1.00 77.38 79 LYS A N 1
ATOM 611 C CA . LYS A 1 79 ? -5.466 4.545 22.855 1.00 77.38 79 LYS A CA 1
ATOM 612 C C . LYS A 1 79 ? -6.787 3.885 23.229 1.00 77.38 79 LYS A C 1
ATOM 614 O O . LYS A 1 79 ? -7.180 2.915 22.586 1.00 77.38 79 LYS A O 1
ATOM 619 N N . ASP A 1 80 ? -7.528 4.482 24.155 1.00 75.25 80 ASP A N 1
ATOM 620 C CA . ASP A 1 80 ? -8.859 4.026 24.559 1.00 75.25 80 ASP A CA 1
ATOM 621 C C . ASP A 1 80 ? -9.868 4.109 23.399 1.00 75.25 80 ASP A C 1
ATOM 623 O O . ASP A 1 80 ? -10.731 3.237 23.233 1.00 75.25 80 ASP A O 1
ATOM 627 N N . ALA A 1 81 ? -9.748 5.126 22.540 1.00 68.31 81 ALA A N 1
ATOM 628 C CA . ALA A 1 81 ? -10.554 5.269 21.330 1.00 68.31 81 ALA A CA 1
ATOM 629 C C . ALA A 1 81 ? -10.236 4.197 20.275 1.00 68.31 81 ALA A C 1
ATOM 631 O O . ALA A 1 81 ? -11.149 3.722 19.594 1.00 68.31 81 ALA A O 1
ATOM 632 N N . LEU A 1 82 ? -8.968 3.796 20.162 1.00 69.69 82 LEU A N 1
ATOM 633 C CA . LEU A 1 82 ? -8.502 2.755 19.241 1.00 69.69 82 LEU A CA 1
ATOM 634 C C . LEU A 1 82 ? -8.640 1.330 19.816 1.00 69.69 82 LEU A C 1
ATOM 636 O O . LEU A 1 82 ? -8.565 0.361 19.057 1.00 69.69 82 LEU A O 1
ATOM 640 N N . GLY A 1 83 ? -8.872 1.198 21.125 1.00 66.25 83 GLY A N 1
ATOM 641 C CA . GLY A 1 83 ? -8.970 -0.083 21.826 1.00 66.25 83 GLY A CA 1
ATOM 642 C C . GLY A 1 83 ? -7.627 -0.812 21.952 1.00 66.25 83 GLY A C 1
ATOM 643 O O . GLY A 1 83 ? -7.605 -2.039 21.839 1.00 66.25 83 GLY A O 1
ATOM 644 N N . VAL A 1 84 ? -6.520 -0.070 22.126 1.00 64.94 84 VAL A N 1
ATOM 645 C CA . VAL A 1 84 ? -5.128 -0.582 22.149 1.00 64.94 84 VAL A CA 1
ATOM 646 C C . VAL A 1 84 ? -4.382 -0.173 23.411 1.00 64.94 84 VAL A C 1
ATOM 648 O O . VAL A 1 84 ? -4.496 1.007 23.795 1.00 64.94 84 VAL A O 1
#

Sequence (84 aa):
MSRLSIEIDAEQHRQIKTLATFAGMTMKDFILSRTLAPSSGVDTTEELLSHPENKQRLLESVSASPDEHVVFESLDDLKDALGV

Foldseek 3Di:
DDDDDDDDDPVVVVVLCVVCVVVVHGSVVSVCCVPVVDPPPPPVVVVLCVDPVSVVVVVVVVVDDPPDDDDDPDPVSVCVNSVD

Radius of gyration: 20.82 Å; chains: 1; bounding box: 42×40×49 Å

pLDDT: mean 78.02, std 11.88, range [53.0, 94.94]

InterPro domains:
  IPR010985 Ribbon-helix-helix [SSF47598] (2-31)
  IPR022789 Antitoxin ParD [PF09386] (1-79)
  IPR038296 Antitoxin ParD superfamily [G3DSA:6.10.180.10] (1-81)

Organism: NCBI:txid454144

Secondary structure (DSSP, 8-state):
---------HHHHHHHHHHHHHTTS-HHHHHHHHHHS------HHHHHHHSHHHHHHHHHHHHS-TT------SHHHHHHHHT-